Protein AF-A0A949YF47-F1 (afdb_monomer_lite)

Structure (mmCIF, N/CA/C/O backbone):
data_AF-A0A949YF47-F1
#
_entry.id   AF-A0A949YF47-F1
#
loop_
_atom_site.group_PDB
_atom_site.id
_atom_site.type_symbol
_atom_site.label_atom_id
_atom_site.label_alt_id
_atom_site.label_comp_id
_atom_site.label_asym_id
_atom_site.label_entity_id
_atom_site.label_seq_id
_atom_site.pdbx_PDB_ins_code
_atom_site.Cartn_x
_atom_site.Cartn_y
_atom_site.Cartn_z
_atom_site.occupancy
_atom_site.B_iso_or_equiv
_atom_site.auth_seq_id
_atom_site.auth_comp_id
_atom_site.auth_asym_id
_atom_site.auth_atom_id
_atom_site.pdbx_PDB_model_num
ATOM 1 N N . LYS A 1 1 ? -0.042 -9.750 43.471 1.00 70.06 1 LYS A N 1
ATOM 2 C CA . LYS A 1 1 ? 0.410 -10.181 42.120 1.00 70.06 1 LYS A CA 1
ATOM 3 C C . LYS A 1 1 ? -0.772 -10.446 41.178 1.00 70.06 1 LYS A C 1
ATOM 5 O O . LYS A 1 1 ? -0.756 -9.884 40.097 1.00 70.06 1 LYS A O 1
ATOM 10 N N . LEU A 1 2 ? -1.820 -11.158 41.619 1.00 78.69 2 LEU A N 1
ATOM 11 C CA . LEU A 1 2 ? -3.038 -11.440 40.831 1.00 78.69 2 LEU A CA 1
ATOM 12 C C . LEU A 1 2 ? -3.821 -10.203 40.356 1.00 78.69 2 LEU A C 1
ATOM 14 O O . LEU A 1 2 ? -4.204 -10.136 39.200 1.00 78.69 2 LEU A O 1
ATOM 18 N N . SER A 1 3 ? -4.004 -9.190 41.208 1.00 78.88 3 SER A N 1
ATOM 19 C CA . SER A 1 3 ? -4.683 -7.947 40.795 1.00 78.88 3 SER A CA 1
ATOM 20 C C . SER A 1 3 ? -3.925 -7.209 39.679 1.00 78.88 3 SER A C 1
ATOM 22 O O . SER A 1 3 ? -4.538 -6.712 38.744 1.00 78.88 3 SER A O 1
ATOM 24 N N . ARG A 1 4 ? -2.583 -7.225 39.697 1.00 79.69 4 ARG A N 1
ATOM 25 C CA . ARG A 1 4 ? -1.770 -6.639 38.620 1.00 79.69 4 ARG A CA 1
ATOM 26 C C . ARG A 1 4 ? -1.892 -7.434 37.319 1.00 79.69 4 ARG A C 1
ATOM 28 O O . ARG A 1 4 ? -1.971 -6.823 36.264 1.00 79.69 4 ARG A O 1
ATOM 35 N N . SER A 1 5 ? -1.902 -8.767 37.380 1.00 78.50 5 SER A N 1
ATOM 36 C CA . SER A 1 5 ? -2.106 -9.595 36.184 1.00 78.50 5 SER A CA 1
ATOM 37 C C . SER A 1 5 ? -3.533 -9.493 35.643 1.00 78.50 5 SER A C 1
ATOM 39 O O . SER A 1 5 ? -3.699 -9.510 34.433 1.00 78.50 5 SER A O 1
ATOM 41 N N . LEU A 1 6 ? -4.540 -9.324 36.506 1.00 86.75 6 LEU A N 1
ATOM 42 C CA . LEU A 1 6 ? -5.929 -9.106 36.095 1.00 86.75 6 LEU A CA 1
ATOM 43 C C . LEU A 1 6 ? -6.070 -7.810 35.290 1.00 86.75 6 LEU A C 1
ATOM 45 O O . LEU A 1 6 ? -6.573 -7.852 34.178 1.00 86.75 6 LEU A O 1
ATOM 49 N N . VAL A 1 7 ? -5.519 -6.698 35.786 1.00 87.50 7 VAL A N 1
ATOM 50 C CA . VAL A 1 7 ? -5.536 -5.409 35.068 1.00 87.50 7 VAL A CA 1
ATOM 51 C C . VAL A 1 7 ? -4.806 -5.495 33.721 1.00 87.50 7 VAL A C 1
ATOM 53 O O . VAL A 1 7 ? -5.224 -4.883 32.740 1.00 87.50 7 VAL A O 1
ATOM 56 N N . VAL A 1 8 ? -3.714 -6.264 33.644 1.00 86.69 8 VAL A N 1
ATOM 57 C CA . VAL A 1 8 ? -3.006 -6.497 32.374 1.00 86.69 8 VAL A CA 1
ATOM 58 C C . VAL A 1 8 ? -3.881 -7.282 31.395 1.00 86.69 8 VAL A C 1
ATOM 60 O O . VAL A 1 8 ? -3.961 -6.896 30.232 1.00 86.69 8 VAL A O 1
ATOM 63 N N . ILE A 1 9 ? -4.562 -8.334 31.856 1.00 88.38 9 ILE A N 1
ATOM 64 C CA . ILE A 1 9 ? -5.471 -9.135 31.025 1.00 88.38 9 ILE A CA 1
ATOM 65 C C . ILE A 1 9 ? -6.669 -8.299 30.562 1.00 88.38 9 ILE A C 1
ATOM 67 O O . ILE A 1 9 ? -7.013 -8.343 29.386 1.00 88.38 9 ILE A O 1
ATOM 71 N N . GLU A 1 10 ? -7.276 -7.501 31.441 1.00 88.00 10 GLU A N 1
ATOM 72 C CA . GLU A 1 10 ? -8.387 -6.602 31.093 1.00 88.00 10 GLU A CA 1
ATOM 73 C C . GLU A 1 10 ? -7.969 -5.597 30.018 1.00 88.00 10 GLU A C 1
ATOM 75 O O . GLU A 1 10 ? -8.668 -5.416 29.021 1.00 88.00 10 GLU A O 1
ATOM 80 N N . ARG A 1 11 ? -6.778 -5.005 30.161 1.00 86.50 11 ARG A N 1
ATOM 81 C CA . ARG A 1 11 ? -6.226 -4.103 29.149 1.00 86.50 11 ARG A CA 1
ATOM 82 C C . ARG A 1 11 ? -5.979 -4.816 27.819 1.00 86.50 11 ARG A C 1
ATOM 84 O O . ARG A 1 11 ? -6.356 -4.287 26.779 1.00 86.50 11 ARG A O 1
ATOM 91 N N . GLN A 1 12 ? -5.357 -5.994 27.839 1.00 82.94 12 GLN A N 1
ATOM 92 C CA . GLN A 1 12 ? -5.098 -6.771 26.622 1.00 82.94 12 GLN A CA 1
ATOM 93 C C . GLN A 1 12 ? -6.393 -7.217 25.938 1.00 82.94 12 GLN A C 1
ATOM 95 O O . GLN A 1 12 ? -6.467 -7.226 24.710 1.00 82.94 12 GLN A O 1
ATOM 100 N N . THR A 1 13 ? -7.424 -7.540 26.720 1.00 84.81 13 THR A N 1
ATOM 101 C CA . THR A 1 13 ? -8.759 -7.881 26.214 1.00 84.81 13 THR A CA 1
ATOM 102 C C . THR A 1 13 ? -9.360 -6.683 25.490 1.00 84.81 13 THR A C 1
ATOM 104 O O . THR A 1 13 ? -9.726 -6.798 24.324 1.00 84.81 13 THR A O 1
ATOM 107 N N . TYR A 1 14 ? -9.344 -5.507 26.121 1.00 88.44 14 TYR A N 1
ATOM 108 C CA . TYR A 1 14 ? -9.835 -4.272 25.512 1.00 88.44 14 TYR A CA 1
ATOM 109 C C . TYR A 1 14 ? -9.068 -3.890 24.232 1.00 88.44 14 TYR A C 1
ATOM 111 O O . TYR A 1 14 ? -9.668 -3.536 23.217 1.00 88.44 14 TYR A O 1
ATOM 119 N N . GLU A 1 15 ? -7.735 -3.992 24.243 1.00 78.38 15 GLU A N 1
ATOM 120 C CA . GLU A 1 15 ? -6.911 -3.738 23.054 1.00 78.38 15 GLU A CA 1
ATOM 121 C C . GLU A 1 15 ? -7.219 -4.738 21.923 1.00 78.38 15 GLU A C 1
ATOM 123 O O . GLU A 1 15 ? -7.243 -4.356 20.752 1.00 78.38 15 GLU A O 1
ATOM 128 N N . SER A 1 16 ? -7.512 -5.999 22.256 1.00 82.25 16 SER A N 1
ATOM 129 C CA . SER A 1 16 ? -7.893 -7.027 21.278 1.00 82.25 16 SER A CA 1
ATOM 130 C C . SER A 1 16 ? -9.278 -6.771 20.682 1.00 82.25 16 SER A C 1
ATOM 132 O O . SER A 1 16 ? -9.442 -6.841 19.465 1.00 82.25 16 SER A O 1
ATOM 134 N N . GLU A 1 17 ? -10.263 -6.407 21.503 1.00 86.44 17 GLU A N 1
ATOM 135 C CA . GLU A 1 17 ? -11.610 -6.047 21.041 1.00 86.44 17 GLU A CA 1
ATOM 136 C C . GLU A 1 17 ? -11.581 -4.840 20.100 1.00 86.44 17 GLU A C 1
ATOM 138 O O . GLU A 1 17 ? -12.198 -4.861 19.032 1.00 86.44 17 GLU A O 1
ATOM 143 N N . LYS A 1 18 ? -10.794 -3.814 20.441 1.00 82.44 18 LYS A N 1
ATOM 144 C CA . LYS A 1 18 ? -10.605 -2.640 19.585 1.00 82.44 18 LYS A CA 1
ATOM 145 C C . LYS A 1 18 ? -10.023 -3.016 18.217 1.00 82.44 18 LYS A C 1
ATOM 147 O O . LYS A 1 18 ? -10.506 -2.517 17.199 1.00 82.44 18 LYS A O 1
ATOM 152 N N . ARG A 1 19 ? -9.024 -3.906 18.176 1.00 73.75 19 ARG A N 1
ATOM 153 C CA . ARG A 1 19 ? -8.449 -4.407 16.914 1.00 73.75 19 ARG A CA 1
ATOM 154 C C . ARG A 1 19 ? -9.478 -5.164 16.079 1.00 73.75 19 ARG A C 1
ATOM 156 O O . ARG A 1 19 ? -9.565 -4.947 14.872 1.00 73.75 19 ARG A O 1
ATOM 163 N N . VAL A 1 20 ? -10.290 -6.015 16.708 1.00 85.69 20 VAL A N 1
ATOM 164 C CA . VAL A 1 20 ? -11.373 -6.737 16.019 1.00 85.69 20 VAL A CA 1
ATOM 165 C C . VAL A 1 20 ? -12.361 -5.760 15.383 1.00 85.69 20 VAL A C 1
ATOM 167 O O . VAL A 1 20 ? -12.769 -5.958 14.238 1.00 85.69 20 VAL A O 1
ATOM 170 N N . GLU A 1 21 ? -12.718 -4.685 16.082 1.00 86.69 21 GLU A N 1
ATOM 171 C CA . GLU A 1 21 ? -13.633 -3.674 15.548 1.00 86.69 21 GLU A CA 1
ATOM 172 C C . GLU A 1 21 ? -13.032 -2.915 14.352 1.00 86.69 21 GLU A C 1
ATOM 174 O O . GLU A 1 21 ? -13.689 -2.737 13.322 1.00 86.69 21 GLU A O 1
ATOM 179 N N . GLN A 1 22 ? -11.749 -2.544 14.426 1.00 73.00 22 GLN A N 1
ATOM 180 C CA . GLN A 1 22 ? -11.029 -1.929 13.303 1.00 73.00 22 GLN A CA 1
ATOM 181 C C . GLN A 1 22 ? -10.985 -2.850 12.071 1.00 73.00 22 GLN A C 1
ATOM 183 O O . GLN A 1 22 ? -11.195 -2.389 10.942 1.00 73.00 22 GLN A O 1
ATOM 188 N N . LEU A 1 23 ? -10.758 -4.152 12.273 1.00 77.75 23 LEU A N 1
ATOM 189 C CA . LEU A 1 23 ? -10.752 -5.144 11.196 1.00 77.75 23 LEU A CA 1
ATOM 190 C C . LEU A 1 23 ? -12.135 -5.300 10.556 1.00 77.75 23 LEU A C 1
ATOM 192 O O . LEU A 1 23 ? -12.239 -5.306 9.330 1.00 77.75 23 LEU A O 1
ATOM 196 N N . LYS A 1 24 ? -13.209 -5.358 11.354 1.00 83.12 24 LYS A N 1
ATOM 197 C CA . LYS A 1 24 ? -14.590 -5.429 10.842 1.00 83.12 24 LYS A CA 1
ATOM 198 C C . LYS A 1 24 ? -14.962 -4.214 9.995 1.00 83.12 24 LYS A C 1
ATOM 200 O O . LYS A 1 24 ? -15.554 -4.365 8.921 1.00 83.12 24 LYS A O 1
ATOM 205 N N . SER A 1 25 ? -14.595 -3.019 10.455 1.00 77.56 25 SER A N 1
ATOM 206 C CA . SER A 1 25 ? -14.805 -1.775 9.709 1.00 77.56 25 SER A CA 1
ATOM 207 C C . SER A 1 25 ? -14.072 -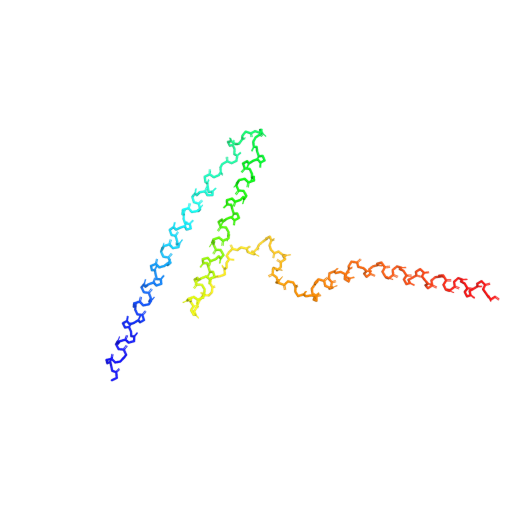1.804 8.361 1.00 77.56 25 SER A C 1
ATOM 209 O O . SER A 1 25 ? -14.675 -1.566 7.312 1.00 77.56 25 SER A O 1
ATOM 211 N N . SER A 1 26 ? -12.803 -2.225 8.368 1.00 67.81 26 SER A N 1
ATOM 212 C CA . SER A 1 26 ? -11.982 -2.343 7.155 1.00 67.81 26 SER A CA 1
ATOM 213 C C . SER A 1 26 ? -12.544 -3.381 6.173 1.00 67.81 26 SER A C 1
ATOM 215 O O . SER A 1 26 ? -12.677 -3.103 4.982 1.00 67.81 26 SER A O 1
ATOM 217 N N . ALA A 1 27 ? -12.970 -4.549 6.666 1.00 76.81 27 ALA A N 1
ATOM 218 C CA . ALA A 1 27 ? -13.592 -5.591 5.847 1.00 76.81 27 ALA A CA 1
ATOM 219 C C . ALA A 1 27 ? -14.888 -5.107 5.173 1.00 76.81 27 ALA A C 1
ATOM 221 O O . ALA A 1 27 ? -15.137 -5.405 4.003 1.00 76.81 27 ALA A O 1
ATOM 222 N N . THR A 1 28 ? -15.694 -4.312 5.883 1.00 83.81 28 THR A N 1
ATOM 223 C CA . THR A 1 28 ? -16.926 -3.722 5.337 1.00 83.81 28 THR A CA 1
ATOM 224 C C . THR A 1 28 ? -16.620 -2.741 4.204 1.00 83.81 28 THR A C 1
ATOM 226 O O . THR A 1 28 ? -17.266 -2.799 3.151 1.00 83.81 28 THR A O 1
ATOM 229 N N . ALA A 1 29 ? -15.608 -1.885 4.384 1.00 73.25 29 ALA A N 1
ATOM 230 C CA . ALA A 1 29 ? -15.154 -0.950 3.357 1.00 73.25 29 ALA A CA 1
ATOM 231 C C . ALA A 1 29 ? -14.635 -1.688 2.112 1.00 73.25 29 ALA A C 1
ATOM 233 O O . ALA A 1 29 ? -15.074 -1.407 0.995 1.00 73.25 29 ALA A O 1
ATOM 234 N N . PHE A 1 30 ? -13.785 -2.704 2.284 1.00 74.00 30 PHE A N 1
ATOM 235 C CA . PHE A 1 30 ? -13.287 -3.510 1.164 1.00 74.00 30 PHE A CA 1
ATOM 236 C C . PHE A 1 30 ? -14.406 -4.226 0.409 1.00 74.00 30 PHE A C 1
ATOM 238 O O . PHE A 1 30 ? -14.429 -4.191 -0.820 1.00 74.00 30 PHE A O 1
ATOM 245 N N . ALA A 1 31 ? -15.384 -4.799 1.113 1.00 77.44 31 ALA A N 1
ATOM 246 C CA . ALA A 1 31 ? -16.536 -5.426 0.471 1.00 77.44 31 ALA A CA 1
ATOM 247 C C . ALA A 1 31 ? -17.356 -4.421 -0.362 1.00 77.44 31 ALA A C 1
ATOM 249 O O . ALA A 1 31 ? -17.893 -4.769 -1.414 1.00 77.44 31 ALA A O 1
ATOM 250 N N . GLN A 1 32 ? -17.457 -3.162 0.077 1.00 77.06 32 GLN A N 1
ATOM 251 C CA . GLN A 1 32 ? -18.108 -2.098 -0.691 1.00 77.06 32 GLN A CA 1
ATOM 252 C C . GLN A 1 32 ? -17.313 -1.701 -1.943 1.00 77.06 32 GLN A C 1
ATOM 254 O O . GLN A 1 32 ? -17.914 -1.493 -3.005 1.00 77.06 32 GLN A O 1
ATOM 259 N N . HIS A 1 33 ? -15.986 -1.620 -1.845 1.00 69.12 33 HIS A N 1
ATOM 260 C CA . HIS A 1 33 ? -15.124 -1.361 -2.998 1.00 69.12 33 HIS A CA 1
ATOM 261 C C . HIS A 1 33 ? -15.186 -2.505 -4.016 1.00 69.12 33 HIS A C 1
ATOM 263 O O . HIS A 1 33 ? -15.373 -2.239 -5.202 1.00 69.12 33 HIS A O 1
ATOM 269 N N . LEU A 1 34 ? -15.163 -3.762 -3.561 1.00 74.62 34 LEU A N 1
ATOM 270 C CA . LEU A 1 34 ? -15.293 -4.937 -4.425 1.00 74.62 34 LEU A CA 1
ATOM 271 C C . LEU A 1 34 ? -16.604 -4.913 -5.221 1.00 74.62 34 LEU A C 1
ATOM 273 O O . LEU A 1 34 ? -16.575 -4.992 -6.444 1.00 74.62 34 LEU A O 1
ATOM 277 N N . ARG A 1 35 ? -17.742 -4.668 -4.557 1.00 76.44 35 ARG A N 1
ATOM 278 C CA . ARG A 1 35 ? -19.043 -4.522 -5.241 1.00 76.44 35 ARG A CA 1
ATOM 279 C C . ARG A 1 35 ? -19.054 -3.393 -6.274 1.00 76.44 35 ARG A C 1
ATOM 281 O O . ARG A 1 35 ? -19.768 -3.460 -7.272 1.00 76.44 35 ARG A O 1
ATOM 288 N N . THR A 1 36 ? -18.305 -2.321 -6.024 1.00 71.19 36 THR A N 1
ATOM 289 C CA . THR A 1 36 ? -18.197 -1.197 -6.965 1.00 71.19 36 THR A CA 1
ATOM 290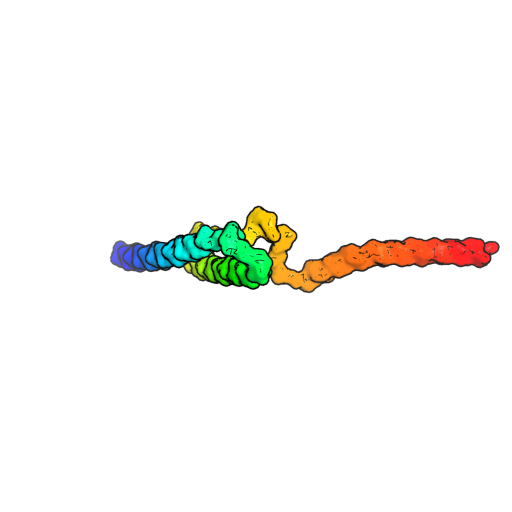 C C . THR A 1 36 ? -17.403 -1.593 -8.205 1.00 71.19 36 THR A C 1
ATOM 292 O O . THR A 1 36 ? -17.822 -1.250 -9.309 1.00 71.19 36 THR A O 1
ATOM 295 N N . LEU A 1 37 ? -16.313 -2.343 -8.027 1.00 67.50 37 LEU A N 1
ATOM 296 C CA . LEU A 1 37 ? -15.488 -2.875 -9.112 1.00 67.50 37 LEU A CA 1
ATOM 297 C C . LEU A 1 37 ? -16.242 -3.928 -9.936 1.00 67.50 37 LEU A C 1
ATOM 299 O O . LEU A 1 37 ? -16.248 -3.846 -11.159 1.00 67.50 37 LEU A O 1
ATOM 303 N N . GLU A 1 38 ? -16.957 -4.853 -9.291 1.00 72.94 38 GLU A N 1
ATOM 304 C CA . GLU A 1 38 ? -17.779 -5.877 -9.962 1.00 72.94 38 GLU A CA 1
ATOM 305 C C . GLU A 1 38 ? -18.907 -5.280 -10.817 1.00 72.94 38 GLU A C 1
ATOM 307 O O . GLU A 1 38 ? -19.334 -5.870 -11.808 1.00 72.94 38 GLU A O 1
ATOM 312 N N . ARG A 1 39 ? -19.390 -4.085 -10.460 1.00 72.69 39 ARG A N 1
ATOM 313 C CA . ARG A 1 39 ? -20.420 -3.366 -11.220 1.00 72.69 39 ARG A CA 1
ATOM 314 C C . ARG A 1 39 ? -19.884 -2.736 -12.511 1.00 72.69 39 ARG A C 1
ATOM 316 O O . ARG A 1 39 ? -20.683 -2.309 -13.347 1.00 72.69 39 ARG A O 1
ATOM 323 N N . ILE A 1 40 ? -18.567 -2.658 -12.700 1.00 67.12 40 ILE A N 1
ATOM 324 C CA . ILE A 1 40 ? -17.973 -2.161 -13.943 1.00 67.12 40 ILE A CA 1
ATOM 325 C C . ILE A 1 40 ? -18.250 -3.190 -15.047 1.00 67.12 40 ILE A C 1
ATOM 327 O O . ILE A 1 40 ? -17.603 -4.229 -15.128 1.00 67.12 40 ILE A O 1
ATOM 331 N N . ASN A 1 41 ? -19.230 -2.899 -15.906 1.00 63.78 41 ASN A N 1
ATOM 332 C CA . ASN A 1 41 ? -19.598 -3.759 -17.027 1.00 63.78 41 ASN A CA 1
ATOM 333 C C . ASN A 1 41 ? -19.153 -3.139 -18.364 1.00 63.78 41 ASN A C 1
ATOM 335 O O . ASN A 1 41 ? -19.873 -2.315 -18.929 1.00 63.78 41 ASN A O 1
ATOM 339 N N . PRO A 1 42 ? -18.004 -3.550 -18.921 1.00 58.28 42 PRO A N 1
ATOM 340 C CA . PRO A 1 42 ? -17.497 -2.997 -20.174 1.00 58.28 42 PRO A CA 1
ATOM 341 C C . PRO A 1 42 ? -18.365 -3.340 -21.396 1.00 58.28 42 PRO A C 1
ATOM 343 O O . PRO A 1 42 ? -18.226 -2.708 -22.438 1.00 58.28 42 PRO A O 1
ATOM 346 N N . LYS A 1 43 ? -19.303 -4.298 -21.291 1.00 57.91 43 LYS A N 1
ATOM 347 C CA . LYS A 1 43 ? -20.210 -4.667 -22.394 1.00 57.91 43 LYS A CA 1
ATOM 348 C C . LYS A 1 43 ? -21.280 -3.612 -22.683 1.00 57.91 43 LYS A C 1
ATOM 350 O O . LYS A 1 43 ? -21.888 -3.653 -23.746 1.00 57.91 43 LYS A O 1
ATOM 355 N N . THR A 1 44 ? -21.533 -2.691 -21.750 1.00 59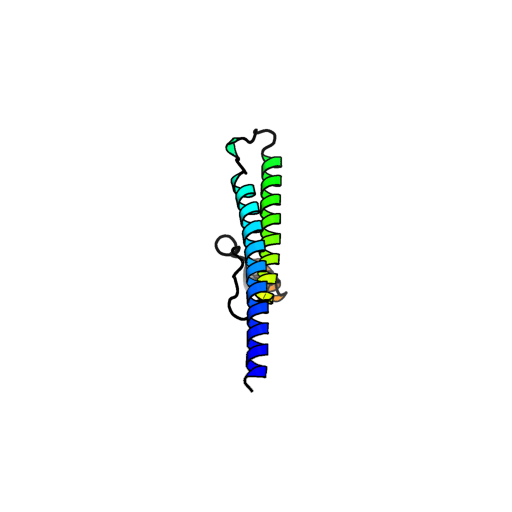.22 44 THR A N 1
ATOM 356 C CA . THR A 1 44 ? -22.507 -1.600 -21.929 1.00 59.22 44 THR A CA 1
ATOM 357 C C . THR A 1 44 ? -21.866 -0.307 -22.426 1.00 59.22 44 THR A C 1
ATOM 359 O O . THR A 1 44 ? -22.553 0.702 -22.564 1.00 59.22 44 THR A O 1
ATOM 362 N N . TRP A 1 45 ? -20.551 -0.296 -22.651 1.00 65.81 45 TRP A N 1
ATOM 363 C CA . TRP A 1 45 ? -19.834 0.904 -23.064 1.00 65.81 45 TRP A CA 1
ATOM 364 C C . TRP A 1 45 ? -20.040 1.166 -24.557 1.00 65.81 45 TRP A C 1
ATOM 366 O O . TRP A 1 45 ? -19.786 0.309 -25.400 1.00 65.81 45 TRP A O 1
ATOM 376 N N . ASN A 1 46 ? -20.520 2.365 -24.885 1.00 55.22 46 ASN A N 1
ATOM 377 C CA . ASN A 1 46 ? -20.680 2.803 -26.266 1.00 55.22 46 ASN A CA 1
ATOM 378 C C . ASN A 1 46 ? -19.310 3.198 -26.850 1.00 55.22 46 ASN A C 1
ATOM 380 O O . ASN A 1 46 ? -18.518 3.857 -26.174 1.00 55.22 46 ASN A O 1
ATOM 384 N N . ASN A 1 47 ? -19.034 2.846 -28.111 1.00 57.69 47 ASN A N 1
ATOM 385 C CA . ASN A 1 47 ? -17.703 2.997 -28.728 1.00 57.69 47 ASN A CA 1
ATOM 386 C C . ASN A 1 47 ? -17.163 4.444 -28.731 1.00 57.69 47 ASN A C 1
ATOM 388 O O . ASN A 1 47 ? -15.952 4.638 -28.740 1.00 57.69 47 ASN A O 1
ATOM 392 N N . GLY A 1 48 ? -18.041 5.454 -28.689 1.00 65.31 48 GLY A N 1
ATOM 393 C CA . GLY A 1 48 ? -17.648 6.869 -28.654 1.00 65.3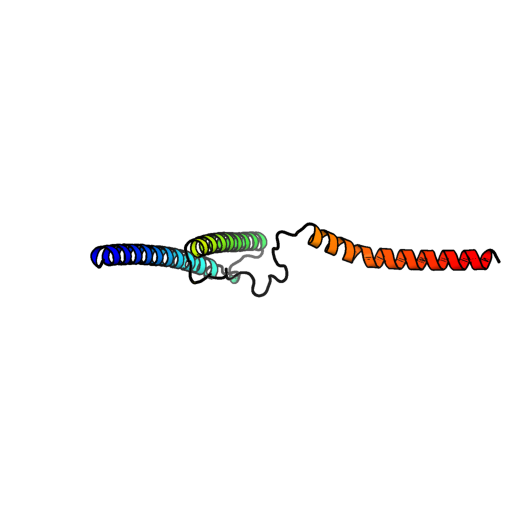1 48 GLY A CA 1
ATOM 394 C C . GLY A 1 48 ? -17.050 7.346 -27.323 1.00 65.31 48 GLY A C 1
ATOM 395 O O . GLY A 1 48 ? -16.276 8.295 -27.322 1.00 65.31 48 GLY A O 1
ATOM 396 N N . ASP A 1 49 ? -17.358 6.674 -26.208 1.00 59.78 49 ASP A N 1
ATOM 397 C CA . ASP A 1 49 ? -16.953 7.083 -24.850 1.00 59.78 49 ASP A CA 1
ATOM 398 C C . ASP A 1 49 ? -15.991 6.081 -24.184 1.00 59.78 49 ASP A C 1
ATOM 400 O O . ASP A 1 49 ? -15.603 6.249 -23.026 1.00 59.78 49 ASP A O 1
ATOM 404 N N . LEU A 1 50 ? -15.566 5.046 -24.918 1.00 65.69 50 LEU A N 1
ATOM 405 C CA . LEU A 1 50 ? -14.768 3.929 -24.408 1.00 65.69 50 LEU A CA 1
ATOM 406 C C . LEU A 1 50 ? -13.489 4.386 -23.694 1.00 65.69 50 LEU A C 1
ATOM 408 O O . LEU A 1 50 ? -13.169 3.898 -22.615 1.00 65.69 50 LEU A O 1
ATOM 412 N N . HIS A 1 51 ? -12.776 5.357 -24.265 1.00 66.88 51 HIS A N 1
ATOM 413 C CA . HIS A 1 51 ? -11.548 5.887 -23.674 1.00 66.88 51 HIS A CA 1
ATOM 414 C C . HIS A 1 51 ? -11.811 6.638 -22.356 1.00 66.88 51 HIS A C 1
ATOM 416 O O . HIS A 1 51 ? -11.026 6.530 -21.412 1.00 66.88 51 HIS A O 1
ATOM 422 N N . ARG A 1 52 ? -12.943 7.351 -22.258 1.00 71.38 52 ARG A N 1
ATOM 423 C CA . ARG A 1 52 ? -13.351 8.074 -21.044 1.00 71.38 52 ARG A CA 1
ATOM 424 C C . ARG A 1 52 ? -13.734 7.102 -19.933 1.00 71.38 52 ARG A C 1
ATOM 426 O O . ARG A 1 52 ? -13.269 7.255 -18.806 1.00 71.38 52 ARG A O 1
ATOM 433 N N . GLU A 1 53 ? -14.549 6.100 -20.249 1.00 68.31 53 GLU A N 1
ATOM 434 C CA . GLU A 1 53 ? -14.982 5.096 -19.273 1.00 68.31 53 GLU A CA 1
ATOM 435 C C . GLU A 1 53 ? -13.819 4.195 -18.827 1.00 68.31 53 GLU A C 1
ATOM 437 O O . GLU A 1 53 ? -13.715 3.889 -17.641 1.00 68.31 53 GLU A O 1
ATOM 442 N N . LEU A 1 54 ? -12.878 3.868 -19.724 1.00 71.44 54 LEU A N 1
ATOM 443 C CA . LEU A 1 54 ? -11.651 3.142 -19.378 1.00 71.44 54 LEU A CA 1
ATOM 444 C C . LEU A 1 54 ? -10.761 3.955 -18.432 1.00 71.44 54 LEU A C 1
ATOM 446 O O . LEU A 1 54 ? -10.307 3.431 -17.420 1.00 71.44 54 LEU A O 1
ATOM 450 N N . SER A 1 55 ? -10.556 5.242 -18.723 1.00 69.12 55 SER A N 1
ATOM 451 C CA . SER A 1 55 ? -9.763 6.136 -17.868 1.00 69.12 55 SER A CA 1
ATOM 452 C C . SER A 1 55 ? -10.395 6.292 -16.484 1.00 69.12 55 SER A C 1
ATOM 454 O O . SER A 1 55 ? -9.706 6.269 -15.467 1.00 69.12 55 SER A O 1
ATOM 456 N N . LYS A 1 56 ? -11.727 6.388 -16.428 1.00 71.69 56 LYS A N 1
ATOM 457 C CA . LYS A 1 56 ? -12.486 6.471 -15.178 1.00 71.69 56 LYS A CA 1
ATOM 458 C C . LYS A 1 56 ? -12.423 5.173 -14.370 1.00 71.69 56 LYS A C 1
ATOM 460 O O . LYS A 1 56 ? -12.249 5.224 -13.156 1.00 71.69 56 LYS A O 1
ATOM 465 N N . ALA A 1 57 ? -12.557 4.022 -15.027 1.00 68.81 57 ALA A N 1
ATOM 466 C CA . ALA A 1 57 ? -12.432 2.718 -14.385 1.00 68.81 57 ALA A CA 1
ATOM 467 C C . ALA A 1 57 ? -11.008 2.487 -13.860 1.00 68.81 57 ALA A C 1
ATOM 469 O O . ALA A 1 57 ? -10.848 2.014 -12.739 1.00 68.81 57 ALA A O 1
ATOM 470 N N . LEU A 1 58 ? -9.991 2.881 -14.632 1.00 72.69 58 LEU A N 1
ATOM 471 C CA . LEU A 1 58 ? -8.590 2.802 -14.227 1.00 72.69 58 LEU A CA 1
ATOM 472 C C . LEU A 1 58 ? -8.312 3.685 -13.004 1.00 72.69 58 LEU A C 1
ATOM 474 O O . LEU A 1 58 ? -7.774 3.194 -12.019 1.00 72.69 58 LEU A O 1
ATOM 478 N N . SER A 1 59 ? -8.786 4.936 -13.009 1.00 69.88 59 SER A N 1
ATOM 479 C CA . SER A 1 59 ? -8.673 5.830 -11.849 1.00 69.88 59 SER A CA 1
ATOM 480 C C . SER A 1 59 ? -9.349 5.247 -10.604 1.00 69.88 59 SER A C 1
ATOM 482 O O . SER A 1 59 ? -8.776 5.287 -9.524 1.00 69.88 59 SER A O 1
ATOM 484 N N . ALA A 1 60 ? -10.539 4.651 -10.743 1.00 69.25 60 ALA A N 1
ATOM 485 C CA . ALA A 1 60 ? -11.238 4.027 -9.618 1.00 69.25 60 ALA A CA 1
ATOM 486 C C . ALA A 1 60 ? -10.489 2.804 -9.051 1.00 69.25 60 ALA A C 1
ATOM 488 O O . ALA A 1 60 ? -10.547 2.544 -7.848 1.00 69.25 60 ALA A O 1
ATOM 489 N N . VAL A 1 61 ? -9.791 2.051 -9.908 1.00 72.12 61 VAL A N 1
ATOM 490 C CA . VAL A 1 61 ? -8.929 0.930 -9.502 1.00 72.12 61 VAL A CA 1
ATOM 491 C C . VAL A 1 61 ? -7.684 1.438 -8.777 1.00 72.12 61 VAL A C 1
ATOM 493 O O . VAL A 1 61 ? -7.331 0.891 -7.731 1.00 72.12 61 VAL A O 1
ATOM 496 N N . ASP A 1 62 ? -7.046 2.488 -9.289 1.00 71.44 62 ASP A N 1
ATOM 497 C CA . ASP A 1 62 ? -5.855 3.079 -8.677 1.00 71.44 62 ASP A CA 1
ATOM 498 C C . ASP A 1 62 ? -6.168 3.713 -7.314 1.00 71.44 62 ASP A C 1
ATOM 500 O O . ASP A 1 62 ? -5.436 3.487 -6.348 1.00 71.44 62 ASP A O 1
ATOM 504 N N . ASP A 1 63 ? -7.305 4.402 -7.187 1.00 70.50 63 ASP A N 1
ATOM 505 C CA . ASP A 1 63 ? -7.780 4.954 -5.914 1.00 70.50 63 ASP A CA 1
ATOM 506 C C . ASP A 1 63 ? -8.032 3.844 -4.879 1.00 70.50 63 ASP A C 1
ATOM 508 O O . ASP A 1 63 ? -7.588 3.935 -3.730 1.00 70.50 63 ASP A O 1
ATOM 512 N N . ALA A 1 64 ? -8.687 2.751 -5.290 1.00 69.38 64 ALA A N 1
ATOM 513 C CA . ALA A 1 64 ? -8.939 1.604 -4.420 1.00 69.38 64 ALA A CA 1
ATOM 514 C C . ALA A 1 64 ? -7.636 0.914 -3.977 1.00 69.38 64 ALA A C 1
ATOM 516 O O . ALA A 1 64 ? -7.506 0.521 -2.815 1.00 69.38 64 ALA A O 1
ATOM 517 N N . ARG A 1 65 ? -6.646 0.803 -4.874 1.00 69.19 65 ARG A N 1
ATOM 518 C CA . ARG A 1 65 ? -5.312 0.266 -4.556 1.00 69.19 65 ARG A CA 1
ATOM 519 C C . ARG A 1 65 ? -4.552 1.154 -3.578 1.00 69.19 65 ARG A C 1
ATOM 521 O O . ARG A 1 65 ? -3.937 0.637 -2.643 1.00 69.19 65 ARG A O 1
ATOM 528 N N . GLY A 1 66 ? -4.610 2.470 -3.767 1.00 71.69 66 GLY A N 1
ATOM 529 C CA . GLY A 1 66 ? -3.983 3.435 -2.869 1.00 71.69 66 GLY A CA 1
ATOM 530 C C . GLY A 1 66 ? -4.545 3.348 -1.450 1.00 71.69 66 GLY A C 1
ATOM 531 O O . GLY A 1 66 ? -3.782 3.313 -0.483 1.00 71.69 66 GLY A O 1
ATOM 532 N N . GLU A 1 67 ? -5.866 3.251 -1.316 1.00 71.81 67 GLU A N 1
ATOM 533 C CA . GLU A 1 67 ? -6.525 3.150 -0.011 1.00 71.81 67 GLU A CA 1
ATOM 534 C C . GLU A 1 67 ? -6.280 1.790 0.665 1.00 71.81 67 GLU A C 1
ATOM 536 O O . GLU A 1 67 ? -6.016 1.718 1.870 1.00 71.81 67 GLU A O 1
ATOM 541 N N . TYR A 1 68 ? -6.262 0.702 -0.111 1.00 70.50 68 TYR A N 1
ATOM 542 C CA . TYR A 1 68 ? -5.892 -0.625 0.382 1.00 70.50 68 TYR A CA 1
ATOM 543 C C . TYR A 1 68 ? -4.452 -0.657 0.920 1.00 70.50 68 TYR A C 1
ATOM 545 O O . TYR A 1 68 ? -4.224 -1.080 2.049 1.00 70.50 68 TYR A O 1
ATOM 553 N N . SER A 1 69 ? -3.481 -0.125 0.172 1.00 69.81 69 SER A N 1
ATOM 554 C CA . SER A 1 69 ? -2.080 -0.075 0.615 1.00 69.81 69 SER A CA 1
ATOM 555 C C . SER A 1 69 ? -1.903 0.745 1.904 1.00 69.81 69 SER A C 1
ATOM 557 O O . SER A 1 69 ? -1.239 0.308 2.850 1.00 69.81 69 SER A O 1
ATOM 559 N N . LYS A 1 70 ? -2.565 1.908 2.000 1.00 73.81 70 LYS A N 1
ATOM 560 C CA . LYS A 1 70 ? -2.550 2.750 3.210 1.00 73.81 70 LYS A CA 1
ATOM 561 C C . LYS A 1 70 ? -3.170 2.051 4.419 1.00 73.81 70 LYS A C 1
ATOM 563 O O . LYS A 1 70 ? -2.606 2.098 5.513 1.00 73.81 70 LYS A O 1
ATOM 568 N N . SER A 1 71 ? -4.324 1.414 4.237 1.00 69.19 71 SER A N 1
ATOM 569 C CA . SER A 1 71 ? -5.032 0.720 5.317 1.00 69.19 71 SER A CA 1
ATOM 570 C C . SER A 1 71 ? -4.263 -0.508 5.811 1.00 69.19 71 SER A C 1
ATOM 572 O O . SER A 1 71 ? -4.115 -0.662 7.019 1.00 69.19 71 SER A O 1
ATOM 574 N N . ILE A 1 72 ? -3.670 -1.303 4.914 1.00 68.62 72 ILE A N 1
ATOM 575 C CA . ILE A 1 72 ? -2.807 -2.436 5.277 1.00 68.62 72 ILE A CA 1
ATOM 576 C C . ILE A 1 72 ? -1.543 -1.971 6.001 1.00 68.62 72 ILE A C 1
ATOM 578 O O . ILE A 1 72 ? -1.184 -2.548 7.021 1.00 68.62 72 ILE A O 1
ATOM 582 N N . THR A 1 73 ? -0.912 -0.881 5.558 1.00 66.75 73 THR A N 1
ATOM 583 C CA . THR A 1 73 ? 0.258 -0.309 6.249 1.00 66.75 73 THR A CA 1
ATOM 584 C C . THR A 1 73 ? -0.093 0.123 7.674 1.00 66.75 73 THR A C 1
ATOM 586 O O . THR A 1 73 ? 0.660 -0.134 8.611 1.00 66.75 73 THR A O 1
ATOM 589 N N . LYS A 1 74 ? -1.267 0.735 7.862 1.00 68.88 74 LYS A N 1
ATOM 590 C CA . LYS A 1 74 ? -1.768 1.130 9.182 1.00 68.88 74 LYS A CA 1
ATOM 591 C C . LYS A 1 74 ? -2.093 -0.078 10.069 1.00 68.88 74 LYS A C 1
ATOM 593 O O . LYS A 1 74 ? -1.783 -0.041 11.254 1.00 68.88 74 LYS A O 1
ATOM 598 N N . ILE A 1 75 ? -2.688 -1.129 9.501 1.00 66.44 75 ILE A N 1
ATOM 599 C CA . ILE A 1 75 ? -2.990 -2.381 10.211 1.00 66.44 75 ILE A CA 1
ATOM 600 C C . ILE A 1 75 ? -1.688 -3.074 10.638 1.00 66.44 75 ILE A C 1
ATOM 602 O O . ILE A 1 75 ? -1.552 -3.432 11.805 1.00 66.44 75 ILE A O 1
ATOM 606 N N . ASN A 1 76 ? -0.706 -3.158 9.736 1.00 68.44 76 ASN A N 1
ATOM 607 C CA . ASN A 1 76 ? 0.602 -3.760 10.001 1.00 68.44 76 ASN A CA 1
ATOM 608 C C . ASN A 1 76 ? 1.407 -2.993 11.058 1.00 68.44 76 ASN A C 1
ATOM 610 O O . ASN A 1 76 ? 2.092 -3.604 11.872 1.00 68.44 76 ASN A O 1
ATOM 614 N N . ALA A 1 77 ? 1.311 -1.659 11.085 1.00 66.00 77 ALA A N 1
ATOM 615 C CA . ALA A 1 77 ? 1.970 -0.838 12.101 1.00 66.00 77 ALA A CA 1
ATOM 616 C C . ALA A 1 77 ? 1.397 -1.044 13.522 1.00 66.00 77 ALA A C 1
ATOM 618 O O . ALA A 1 77 ? 2.079 -0.749 14.500 1.00 66.00 77 ALA A O 1
ATOM 619 N N . GLU A 1 78 ? 0.158 -1.536 13.650 1.00 63.25 78 GLU A N 1
ATOM 620 C CA . GLU A 1 78 ? -0.530 -1.776 14.933 1.00 63.25 78 GLU A CA 1
ATOM 621 C C . GLU A 1 78 ? -0.517 -3.273 15.347 1.00 63.25 78 GLU A C 1
ATOM 623 O O . GLU A 1 78 ? -0.945 -3.626 16.459 1.00 63.25 78 GLU A O 1
ATOM 628 N N . SER A 1 79 ? 0.001 -4.158 14.480 1.00 59.97 79 SER A N 1
ATOM 629 C CA . SER A 1 79 ? 0.108 -5.610 14.681 1.00 59.97 79 SER A CA 1
ATOM 630 C C . SER A 1 79 ? 1.551 -6.059 14.960 1.00 59.97 79 SER A C 1
ATOM 632 O O . SER A 1 79 ? 2.433 -5.871 14.131 1.00 59.97 79 SER A O 1
ATOM 634 N N . GLU A 1 80 ? 1.794 -6.726 16.093 1.00 57.06 80 GLU A N 1
ATOM 635 C CA . GLU A 1 80 ? 3.118 -7.292 16.432 1.00 57.06 80 GLU A CA 1
ATOM 636 C C . GLU A 1 80 ? 3.348 -8.708 15.875 1.00 57.06 80 GLU A C 1
ATOM 638 O O . GLU A 1 80 ? 4.475 -9.194 15.915 1.00 57.06 80 GLU A O 1
ATOM 643 N N . SER A 1 81 ? 2.304 -9.393 15.387 1.00 53.44 81 SER A N 1
ATOM 644 C CA . SER A 1 81 ? 2.360 -10.853 15.205 1.00 53.44 81 SER A CA 1
ATOM 645 C C . SER A 1 81 ? 2.029 -11.377 13.806 1.00 53.44 81 SER A C 1
ATOM 647 O O . SER A 1 81 ? 2.273 -12.556 13.565 1.00 53.44 81 SER A O 1
ATOM 649 N N . GLU A 1 82 ? 1.503 -10.563 12.886 1.00 53.09 82 GLU A N 1
ATOM 650 C CA . GLU A 1 82 ? 1.188 -11.028 11.530 1.00 53.09 82 GLU A CA 1
ATOM 651 C C . GLU A 1 82 ? 1.158 -9.844 10.557 1.00 53.09 82 GLU A C 1
ATOM 653 O O . GLU A 1 82 ? 0.278 -8.988 10.630 1.00 53.09 82 GLU A O 1
ATOM 658 N N . VAL A 1 83 ? 2.164 -9.764 9.681 1.00 56.47 83 VAL A N 1
ATOM 659 C CA . VAL A 1 83 ? 2.240 -8.745 8.628 1.00 56.47 83 VAL A CA 1
ATOM 660 C C . VAL A 1 83 ? 1.347 -9.209 7.485 1.00 56.47 83 VAL A C 1
ATOM 662 O O . VAL A 1 83 ? 1.662 -10.180 6.801 1.00 56.47 83 VAL A O 1
ATOM 665 N N . LEU A 1 84 ? 0.227 -8.523 7.274 1.00 58.47 84 LEU A N 1
ATOM 666 C CA . LEU A 1 84 ? -0.586 -8.716 6.082 1.00 58.47 84 LEU A CA 1
ATOM 667 C C . LEU A 1 84 ? 0.193 -8.145 4.900 1.00 58.47 84 LEU A C 1
ATOM 669 O O . LEU A 1 84 ? 0.359 -6.928 4.788 1.00 58.47 84 LEU A O 1
ATOM 673 N N . GLU A 1 85 ? 0.707 -9.006 4.028 1.00 57.38 85 GLU A N 1
ATOM 674 C CA . GLU A 1 85 ? 1.334 -8.528 2.803 1.00 57.38 85 GLU A CA 1
ATOM 675 C C . GLU A 1 85 ? 0.269 -7.834 1.944 1.00 57.38 85 GLU A C 1
ATOM 677 O O . GLU A 1 85 ? -0.803 -8.406 1.712 1.00 57.38 85 GLU A O 1
ATOM 682 N N . PRO A 1 86 ? 0.504 -6.590 1.494 1.00 56.59 86 PRO A N 1
ATOM 683 C CA . PRO A 1 86 ? -0.432 -5.929 0.604 1.00 56.59 86 PRO A CA 1
ATOM 684 C C . PRO A 1 86 ? -0.572 -6.785 -0.658 1.00 56.59 86 PRO A C 1
ATOM 686 O O . PRO A 1 86 ? 0.375 -6.901 -1.431 1.00 56.59 86 PRO A O 1
ATOM 689 N N . MET A 1 87 ? -1.750 -7.381 -0.885 1.00 55.75 87 MET A N 1
ATOM 690 C CA . MET A 1 87 ? -2.046 -8.080 -2.136 1.00 55.75 87 MET A CA 1
ATOM 691 C C . MET A 1 87 ? -1.971 -7.081 -3.295 1.00 55.75 87 MET A C 1
ATOM 693 O O . MET A 1 87 ? -2.915 -6.338 -3.568 1.00 55.75 87 MET A O 1
ATOM 697 N N . GLY A 1 88 ? -0.816 -7.022 -3.955 1.00 48.16 88 GLY A N 1
ATOM 698 C CA . GLY A 1 88 ? -0.578 -6.038 -5.008 1.00 48.16 88 GLY A CA 1
ATOM 699 C C . GLY A 1 88 ? 0.684 -6.230 -5.840 1.00 48.16 88 GLY A C 1
ATOM 700 O O . GLY A 1 88 ? 0.913 -5.435 -6.746 1.00 48.16 88 GLY A O 1
ATOM 701 N N . ASN A 1 89 ? 1.480 -7.265 -5.586 1.00 45.16 89 ASN A N 1
ATOM 702 C CA . ASN A 1 89 ? 2.804 -7.426 -6.185 1.00 45.16 89 ASN A CA 1
ATOM 703 C C . ASN A 1 89 ? 3.084 -8.822 -6.770 1.00 45.16 89 ASN A C 1
ATOM 705 O O . ASN A 1 89 ? 4.214 -9.079 -7.165 1.00 45.16 89 ASN A O 1
ATOM 709 N N . SER A 1 90 ? 2.094 -9.712 -6.901 1.00 45.94 90 SER A N 1
ATOM 710 C CA . SER A 1 90 ? 2.390 -11.110 -7.246 1.00 45.94 90 SER A CA 1
ATOM 711 C C . SER A 1 90 ? 2.388 -11.501 -8.728 1.00 45.94 90 SER A C 1
ATOM 713 O O . SER A 1 90 ? 2.764 -12.630 -8.987 1.00 45.94 90 SER A O 1
ATOM 715 N N . GLU A 1 91 ? 2.059 -10.649 -9.713 1.00 44.88 91 GLU A N 1
ATOM 716 C CA . GLU A 1 91 ? 2.180 -11.095 -11.132 1.00 44.88 91 GLU A CA 1
ATOM 717 C C . GLU A 1 91 ? 2.445 -10.011 -12.193 1.00 44.88 91 GLU A C 1
ATOM 719 O O . GLU A 1 91 ? 2.841 -10.333 -13.307 1.00 44.88 91 GLU A O 1
ATOM 724 N N . PHE A 1 92 ? 2.310 -8.722 -11.862 1.00 41.97 92 PHE A N 1
ATOM 725 C CA . PHE A 1 92 ? 2.716 -7.613 -12.751 1.00 41.97 92 PHE A CA 1
ATOM 726 C C . PHE A 1 92 ? 3.778 -6.691 -12.135 1.00 41.97 92 PHE A C 1
ATOM 728 O O . PHE A 1 92 ? 4.130 -5.670 -12.722 1.00 41.97 92 PHE A O 1
ATOM 735 N N . ALA A 1 93 ? 4.312 -7.053 -10.966 1.00 43.12 93 ALA A N 1
ATOM 736 C CA . ALA A 1 93 ? 5.325 -6.284 -10.254 1.00 43.12 93 ALA A CA 1
ATOM 737 C C . ALA A 1 93 ? 6.695 -6.976 -10.296 1.00 43.12 93 ALA A C 1
ATOM 739 O O . ALA A 1 93 ? 7.364 -7.096 -9.278 1.00 43.12 93 ALA A O 1
ATOM 740 N N . GLU A 1 94 ? 7.170 -7.367 -11.482 1.00 42.56 94 GLU A N 1
ATOM 741 C CA . GLU A 1 94 ? 8.614 -7.573 -11.689 1.00 42.56 94 GLU A CA 1
ATOM 742 C C . GLU A 1 94 ? 9.319 -6.236 -11.951 1.00 42.56 94 GLU A C 1
ATOM 744 O O . GLU A 1 94 ? 10.080 -6.056 -12.895 1.00 42.56 94 GLU A O 1
ATOM 749 N N . TYR A 1 95 ? 9.028 -5.266 -11.095 1.00 40.34 95 TYR A N 1
ATOM 750 C CA . TYR A 1 95 ? 9.940 -4.194 -10.755 1.00 40.34 95 TYR A CA 1
ATOM 751 C C . TYR A 1 95 ? 9.689 -3.928 -9.280 1.00 40.34 95 TYR A C 1
ATOM 753 O O . TYR A 1 95 ? 8.623 -3.404 -8.943 1.00 40.34 95 TYR A O 1
ATOM 761 N N . PRO A 1 96 ? 10.615 -4.310 -8.383 1.00 40.47 96 PRO A N 1
ATOM 762 C CA . PRO A 1 96 ? 10.494 -3.868 -7.015 1.00 40.47 96 PRO A CA 1
ATOM 763 C C . PRO A 1 96 ? 10.505 -2.343 -7.067 1.00 40.47 96 PRO A C 1
ATOM 765 O O . PRO A 1 96 ? 11.418 -1.733 -7.631 1.00 40.47 96 PRO A O 1
ATOM 768 N N . ALA A 1 97 ? 9.477 -1.729 -6.489 1.00 43.59 97 ALA A N 1
ATOM 769 C CA . ALA A 1 97 ? 9.547 -0.350 -6.044 1.00 43.59 97 ALA A CA 1
ATOM 770 C C . ALA A 1 97 ? 10.527 -0.294 -4.859 1.00 43.59 97 ALA A C 1
ATOM 772 O O . ALA A 1 97 ? 10.156 0.022 -3.736 1.00 43.59 97 ALA A O 1
ATOM 773 N N . GLU A 1 98 ? 11.787 -0.664 -5.101 1.00 45.97 98 GLU A N 1
ATOM 774 C CA . GLU A 1 98 ? 12.875 -0.084 -4.344 1.00 45.97 98 GLU A CA 1
ATOM 775 C C . GLU A 1 98 ? 12.829 1.399 -4.681 1.00 45.97 98 GLU A C 1
ATOM 777 O O . GLU A 1 98 ? 12.836 1.782 -5.855 1.00 45.97 98 GLU A O 1
ATOM 782 N N . GLU A 1 99 ? 12.768 2.240 -3.656 1.00 48.34 99 GLU A N 1
ATOM 783 C CA . GLU A 1 99 ? 13.297 3.592 -3.743 1.00 48.34 99 GLU A CA 1
ATOM 784 C C . GLU A 1 99 ? 14.666 3.474 -4.410 1.00 48.34 99 GLU A C 1
ATOM 786 O O . GLU A 1 99 ? 15.625 3.012 -3.794 1.00 48.34 99 GLU A O 1
ATOM 791 N N . GLY A 1 100 ? 14.719 3.724 -5.720 1.00 50.56 100 GLY A N 1
ATOM 792 C CA . GLY A 1 100 ? 15.850 3.322 -6.536 1.00 50.56 100 GLY A CA 1
ATOM 793 C C . GLY A 1 100 ? 17.082 4.053 -6.046 1.00 50.56 100 GLY A C 1
ATOM 794 O O . GLY A 1 100 ? 17.294 5.212 -6.398 1.00 50.56 100 GLY A O 1
ATOM 795 N N . SER A 1 101 ? 17.885 3.370 -5.231 1.00 62.34 101 SER A N 1
ATOM 796 C CA . SER A 1 101 ? 19.213 3.801 -4.832 1.00 62.34 101 SER A CA 1
ATOM 797 C C . SER A 1 101 ? 19.938 4.298 -6.079 1.00 62.34 101 SER A C 1
ATOM 799 O O . SER A 1 101 ? 19.828 3.694 -7.151 1.00 62.34 101 SER A O 1
ATOM 801 N N . PHE A 1 102 ? 20.687 5.397 -5.961 1.00 68.94 102 PHE A N 1
ATOM 802 C CA . PHE A 1 102 ? 21.522 5.938 -7.042 1.00 68.94 102 PHE A CA 1
ATOM 803 C C . PHE A 1 102 ? 22.318 4.833 -7.759 1.00 68.94 102 PHE A C 1
ATOM 805 O O . PHE A 1 102 ? 22.487 4.867 -8.974 1.00 68.94 102 PHE A O 1
ATOM 812 N N . VAL A 1 103 ? 22.726 3.801 -7.017 1.00 70.88 103 VAL A N 1
ATOM 813 C CA . VAL A 1 103 ? 23.433 2.621 -7.522 1.00 70.88 103 VAL A CA 1
ATOM 814 C C . VAL A 1 103 ? 22.603 1.811 -8.528 1.00 70.88 103 VAL A C 1
ATOM 816 O O . VAL A 1 103 ? 23.155 1.325 -9.514 1.00 70.88 103 VAL A O 1
ATOM 819 N N . THR A 1 104 ? 21.293 1.675 -8.334 1.00 67.69 104 THR A N 1
ATOM 820 C CA . THR A 1 104 ? 20.388 0.939 -9.233 1.00 67.69 104 THR A CA 1
ATOM 821 C C . THR A 1 104 ? 20.186 1.698 -10.546 1.00 67.69 104 THR A C 1
ATOM 823 O O . THR A 1 104 ? 20.327 1.117 -11.625 1.00 67.69 104 THR A O 1
ATOM 826 N N . TRP A 1 105 ? 19.974 3.016 -10.477 1.00 73.31 105 TRP A N 1
ATOM 827 C CA . TRP A 1 105 ? 19.912 3.878 -11.664 1.00 73.31 105 TRP A CA 1
ATOM 828 C C . TRP A 1 105 ? 21.252 3.945 -12.404 1.00 73.31 105 TRP A C 1
ATOM 830 O O . TRP A 1 105 ? 21.286 3.850 -13.632 1.00 73.31 105 TRP A O 1
ATOM 840 N N . PHE A 1 106 ? 22.363 4.014 -11.669 1.00 77.31 106 PHE A N 1
ATOM 841 C CA . PHE A 1 106 ? 23.712 3.983 -12.229 1.00 77.31 106 PHE A CA 1
ATOM 842 C C . PHE A 1 106 ? 24.001 2.661 -12.951 1.00 77.31 106 PHE A C 1
ATOM 844 O O . PHE A 1 106 ? 24.472 2.676 -14.085 1.00 77.31 106 PHE A O 1
ATOM 851 N N . LYS A 1 107 ? 23.652 1.512 -12.354 1.00 78.81 107 LYS A N 1
ATOM 852 C CA . LYS A 1 107 ? 23.788 0.193 -12.998 1.00 78.81 107 LYS A CA 1
ATOM 853 C C . LYS A 1 107 ? 22.956 0.086 -14.275 1.00 78.81 107 LYS A C 1
ATOM 855 O O . LYS A 1 107 ? 23.437 -0.458 -15.265 1.00 78.81 107 LYS A O 1
ATOM 860 N N . ARG A 1 108 ? 21.732 0.621 -14.275 1.00 76.94 108 ARG A N 1
ATOM 861 C CA . ARG A 1 108 ? 20.847 0.643 -15.450 1.00 76.94 108 ARG A CA 1
ATOM 862 C C . ARG A 1 108 ? 21.433 1.503 -16.578 1.00 76.94 108 ARG A C 1
ATOM 864 O O . ARG A 1 108 ? 21.462 1.064 -17.724 1.00 76.94 108 ARG A O 1
ATOM 871 N N . GLY A 1 109 ? 21.954 2.687 -16.246 1.00 80.31 109 GLY A N 1
ATOM 872 C CA . GLY A 1 109 ? 22.657 3.553 -17.198 1.00 80.31 109 GLY A CA 1
ATOM 873 C C . GLY A 1 109 ? 23.940 2.915 -17.739 1.00 80.31 109 GLY A C 1
ATOM 874 O O . GLY A 1 109 ? 24.212 2.969 -18.940 1.00 80.31 109 GLY A O 1
ATOM 875 N N . LEU A 1 110 ? 24.695 2.229 -16.876 1.00 82.31 110 LEU A N 1
ATOM 876 C CA . LEU A 1 110 ? 25.890 1.497 -17.276 1.00 82.31 110 LEU A CA 1
ATOM 877 C C . LEU A 1 110 ? 25.535 0.364 -18.244 1.00 82.31 110 LEU A C 1
ATOM 879 O O . LEU A 1 110 ? 26.140 0.267 -19.301 1.00 82.31 110 LEU A O 1
ATOM 883 N N . ALA A 1 111 ? 24.509 -0.438 -17.950 1.00 81.56 111 ALA A N 1
ATOM 884 C CA . ALA A 1 111 ? 24.093 -1.551 -18.804 1.00 81.56 111 ALA A CA 1
ATOM 885 C C . ALA A 1 111 ? 23.734 -1.117 -20.239 1.00 81.56 111 ALA A C 1
ATOM 887 O O . ALA A 1 111 ? 24.027 -1.843 -21.185 1.00 81.56 111 ALA A O 1
ATOM 888 N N . PHE A 1 112 ? 23.149 0.072 -20.417 1.00 79.56 112 PHE A N 1
ATOM 889 C CA . PHE A 1 112 ? 22.811 0.597 -21.744 1.00 79.56 112 PHE A CA 1
ATOM 890 C C . PHE A 1 112 ? 24.024 1.172 -22.497 1.00 79.56 112 PHE A C 1
ATOM 892 O O . PHE A 1 112 ? 24.096 1.098 -23.721 1.00 79.56 112 PHE A O 1
ATOM 899 N N . THR A 1 113 ? 25.003 1.725 -21.778 1.00 84.31 113 THR A N 1
ATOM 900 C CA . THR A 1 113 ? 26.203 2.349 -22.368 1.00 84.31 113 THR A CA 1
ATOM 901 C C . THR A 1 113 ? 27.356 1.365 -22.587 1.00 84.31 113 THR A C 1
ATOM 903 O O . THR A 1 113 ? 28.218 1.609 -23.430 1.00 84.31 113 THR A O 1
ATOM 906 N N . LEU A 1 114 ? 27.358 0.222 -21.897 1.00 85.06 114 LEU A N 1
ATOM 907 C CA . LEU A 1 114 ? 28.420 -0.787 -21.952 1.00 85.06 114 LEU A CA 1
ATOM 908 C C . LEU A 1 114 ? 28.613 -1.396 -23.356 1.00 85.06 114 LEU A C 1
ATOM 910 O O . LEU A 1 114 ? 29.759 -1.432 -23.810 1.00 85.06 114 LEU A O 1
ATOM 914 N N . PRO A 1 115 ? 27.559 -1.799 -24.101 1.00 84.38 115 PRO A N 1
ATOM 915 C CA . PRO A 1 115 ? 27.728 -2.279 -25.473 1.00 84.38 115 PRO A CA 1
ATOM 916 C C . PRO A 1 115 ? 28.391 -1.228 -26.372 1.00 84.38 115 PRO A C 1
ATOM 918 O O . PRO A 1 115 ? 29.318 -1.549 -27.112 1.00 84.38 115 PRO A O 1
ATOM 921 N N . LEU A 1 116 ? 27.982 0.040 -26.256 1.00 87.94 116 LEU A N 1
ATOM 922 C CA . LEU A 1 116 ? 28.541 1.146 -27.038 1.00 87.94 116 LEU A CA 1
ATOM 923 C C . LEU A 1 116 ? 30.029 1.374 -26.725 1.00 87.94 116 LEU A C 1
ATOM 925 O O . LEU A 1 116 ? 30.828 1.558 -27.642 1.00 87.94 116 LEU A O 1
ATOM 929 N N . ILE A 1 117 ? 30.412 1.310 -25.446 1.00 88.12 117 ILE A N 1
ATOM 930 C CA . ILE A 1 117 ? 31.810 1.430 -25.008 1.00 88.12 117 ILE A CA 1
ATOM 931 C C . ILE A 1 117 ? 32.652 0.271 -25.558 1.00 88.12 117 ILE A C 1
ATOM 933 O O . ILE A 1 117 ? 33.744 0.510 -26.071 1.00 88.12 117 ILE A O 1
ATOM 937 N N . ILE A 1 118 ? 32.149 -0.968 -25.508 1.00 91.31 118 ILE A N 1
ATOM 938 C CA . ILE A 1 118 ? 32.851 -2.139 -26.057 1.00 91.31 118 ILE A CA 1
ATOM 939 C C . ILE A 1 118 ? 33.094 -1.967 -27.559 1.00 91.31 118 ILE A C 1
ATOM 941 O O . ILE A 1 118 ? 34.229 -2.116 -28.012 1.00 91.31 118 ILE A O 1
ATOM 945 N N . PHE A 1 119 ? 32.063 -1.615 -28.333 1.00 93.12 119 PHE A N 1
ATOM 946 C CA . PHE A 1 119 ? 32.221 -1.385 -29.772 1.00 93.12 119 PHE A CA 1
ATOM 947 C C . PHE A 1 119 ? 33.202 -0.244 -30.069 1.00 93.12 119 PHE A C 1
ATOM 949 O O . PHE A 1 119 ? 34.034 -0.377 -30.967 1.00 93.12 119 PHE A O 1
ATOM 956 N N . GLY A 1 120 ? 33.162 0.838 -29.286 1.00 91.75 120 GLY A N 1
ATOM 957 C CA . GLY A 1 120 ? 34.110 1.946 -29.399 1.00 91.75 120 GLY A CA 1
ATOM 958 C C . GLY A 1 120 ? 35.560 1.520 -29.152 1.00 91.75 120 GLY A C 1
ATOM 959 O O . GLY A 1 120 ? 36.443 1.868 -29.935 1.00 91.75 120 GLY A O 1
ATOM 960 N N . LEU A 1 121 ? 35.814 0.719 -28.113 1.00 92.81 121 LEU A N 1
ATOM 961 C CA . LEU A 1 121 ? 37.153 0.203 -27.805 1.00 92.81 121 LEU A CA 1
ATOM 962 C C . LEU A 1 121 ? 37.670 -0.756 -28.883 1.00 92.81 121 LEU A C 1
ATOM 964 O O . LEU A 1 121 ? 38.841 -0.683 -29.252 1.00 92.81 121 LEU A O 1
ATOM 968 N N . ILE A 1 122 ? 36.806 -1.618 -29.425 1.00 93.56 122 ILE A N 1
ATOM 969 C CA . ILE A 1 122 ? 37.164 -2.518 -30.531 1.00 93.56 122 ILE A CA 1
ATOM 970 C C . ILE A 1 122 ? 37.537 -1.708 -31.777 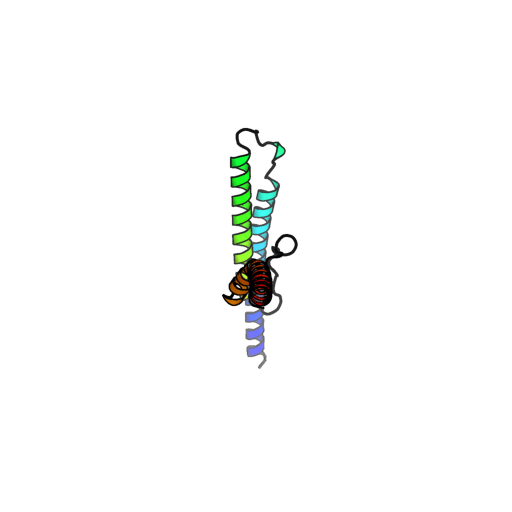1.00 93.56 122 ILE A C 1
ATOM 972 O O . ILE A 1 122 ? 38.578 -1.958 -32.383 1.00 93.56 122 ILE A O 1
ATOM 976 N N . ALA A 1 123 ? 36.732 -0.707 -32.139 1.00 92.25 123 ALA A N 1
ATOM 977 C CA . ALA A 1 123 ? 37.018 0.165 -33.275 1.00 92.25 123 ALA A CA 1
ATOM 978 C C . ALA A 1 123 ? 38.344 0.925 -33.096 1.00 92.25 123 ALA A C 1
ATOM 980 O O . ALA A 1 123 ? 39.149 0.988 -34.026 1.00 92.25 123 ALA A O 1
ATOM 981 N N . LEU A 1 124 ? 38.611 1.442 -31.890 1.00 91.31 124 LEU A N 1
ATOM 982 C CA . LEU A 1 124 ? 39.871 2.109 -31.558 1.00 91.31 124 LEU A CA 1
ATOM 983 C C . LEU A 1 124 ? 41.069 1.158 -31.696 1.00 91.31 124 LEU A C 1
ATOM 985 O O . LEU A 1 124 ? 42.087 1.536 -32.272 1.00 91.31 124 LEU A O 1
ATOM 989 N N . ALA A 1 125 ? 40.948 -0.078 -31.206 1.00 91.44 125 ALA A N 1
ATOM 990 C CA . ALA A 1 125 ? 42.001 -1.082 -31.314 1.00 91.44 125 ALA A CA 1
ATOM 991 C C . ALA A 1 125 ? 42.305 -1.429 -32.778 1.00 91.44 125 ALA A C 1
ATOM 993 O O . ALA A 1 125 ? 43.472 -1.482 -33.164 1.00 91.44 125 ALA A O 1
ATOM 994 N N . ILE A 1 126 ? 41.273 -1.596 -33.612 1.00 92.12 126 ILE A N 1
ATOM 995 C CA . ILE A 1 126 ? 41.434 -1.844 -35.052 1.00 92.12 126 ILE A CA 1
ATOM 996 C C . ILE A 1 126 ? 42.145 -0.668 -35.723 1.00 92.12 126 ILE A C 1
ATOM 998 O O . ILE A 1 126 ? 43.096 -0.886 -36.469 1.00 92.12 126 ILE A O 1
ATOM 1002 N N . LEU A 1 127 ? 41.729 0.570 -35.439 1.00 90.25 127 LEU A N 1
ATOM 1003 C CA . LEU A 1 127 ? 42.377 1.763 -35.988 1.00 90.25 127 LEU A CA 1
ATOM 1004 C C . LEU A 1 127 ? 43.836 1.875 -35.551 1.00 90.25 127 LEU A C 1
ATOM 1006 O O . LEU A 1 127 ? 44.693 2.195 -36.369 1.00 90.25 127 LEU A O 1
ATOM 1010 N N . PHE A 1 128 ? 44.133 1.579 -34.287 1.00 91.94 128 PHE A N 1
ATOM 1011 C CA . PHE A 1 128 ? 45.497 1.611 -33.774 1.00 91.94 128 PHE A CA 1
ATOM 1012 C C . PHE A 1 128 ? 46.382 0.555 -34.447 1.00 91.94 128 PHE A C 1
ATOM 1014 O O . PHE A 1 128 ? 47.493 0.865 -34.870 1.00 91.94 128 PHE A O 1
ATOM 1021 N N . ILE A 1 129 ? 45.880 -0.672 -34.610 1.00 89.88 129 ILE A N 1
ATOM 1022 C CA . ILE A 1 129 ? 46.594 -1.759 -35.294 1.00 89.88 129 ILE A CA 1
ATOM 1023 C C . ILE A 1 129 ? 46.788 -1.428 -36.778 1.00 89.88 129 ILE A C 1
ATOM 1025 O O . ILE A 1 129 ? 47.887 -1.598 -37.299 1.00 89.88 129 ILE A O 1
ATOM 1029 N N . ALA A 1 130 ? 45.756 -0.918 -37.452 1.00 87.19 130 ALA A N 1
ATOM 1030 C CA . ALA A 1 130 ? 45.832 -0.516 -38.853 1.00 87.19 130 ALA A CA 1
ATOM 1031 C C . ALA A 1 130 ? 46.825 0.637 -39.060 1.00 87.19 130 ALA A C 1
ATOM 1033 O O . ALA A 1 130 ? 47.633 0.592 -39.983 1.00 87.19 130 ALA A O 1
ATOM 1034 N N . HIS A 1 131 ? 46.824 1.634 -38.173 1.00 88.62 131 HIS A N 1
ATOM 1035 C CA . HIS A 1 131 ? 47.789 2.730 -38.201 1.00 88.62 131 HIS A CA 1
ATOM 1036 C C . HIS A 1 131 ? 49.218 2.238 -37.928 1.00 88.62 131 HIS A C 1
ATOM 1038 O O . HIS A 1 131 ? 50.148 2.634 -38.624 1.00 88.62 131 HIS A O 1
ATOM 1044 N N . ALA A 1 132 ? 49.413 1.345 -36.954 1.00 84.44 132 ALA A N 1
ATOM 1045 C CA . ALA A 1 132 ? 50.717 0.750 -36.661 1.00 84.44 132 ALA A CA 1
ATOM 1046 C C . ALA A 1 132 ? 51.236 -0.148 -37.801 1.00 84.44 132 ALA A C 1
ATOM 1048 O O . ALA A 1 132 ? 52.443 -0.225 -38.009 1.00 84.44 132 ALA A O 1
ATOM 1049 N N . ALA A 1 133 ? 50.341 -0.805 -38.544 1.00 79.94 133 ALA A N 1
ATOM 1050 C CA . ALA A 1 133 ? 50.680 -1.594 -39.726 1.00 79.94 133 ALA A CA 1
ATOM 1051 C C . ALA A 1 133 ? 50.992 -0.726 -40.956 1.00 79.94 133 ALA A C 1
ATOM 1053 O O . ALA A 1 133 ? 51.812 -1.124 -41.771 1.00 79.94 133 ALA A O 1
ATOM 1054 N N . LEU A 1 134 ? 50.363 0.448 -41.084 1.00 75.50 134 LEU A N 1
ATOM 1055 C CA . LEU A 1 134 ? 50.636 1.416 -42.154 1.00 75.50 134 LEU A CA 1
ATOM 1056 C C . LEU A 1 134 ? 51.921 2.230 -41.901 1.00 75.50 134 LEU A C 1
ATOM 1058 O O . LEU A 1 134 ? 52.532 2.731 -42.838 1.00 75.50 134 LEU A O 1
ATOM 1062 N N . ALA A 1 135 ? 52.317 2.385 -40.633 1.00 70.62 135 ALA A N 1
ATOM 1063 C CA . ALA A 1 135 ? 53.519 3.107 -40.208 1.00 70.62 135 ALA A CA 1
ATOM 1064 C C . ALA A 1 135 ? 54.797 2.238 -40.181 1.00 70.62 135 ALA A C 1
ATOM 1066 O O . ALA A 1 135 ? 55.834 2.703 -39.701 1.00 70.62 135 ALA A O 1
ATOM 1067 N N . ARG A 1 136 ? 54.722 0.987 -40.649 1.00 53.28 136 ARG A N 1
ATOM 1068 C CA . ARG A 1 136 ? 55.817 0.012 -40.692 1.00 53.28 136 ARG A CA 1
ATOM 1069 C C . ARG A 1 136 ? 56.148 -0.348 -42.133 1.00 53.28 136 ARG A C 1
ATOM 1071 O O . ARG A 1 136 ? 57.353 -0.536 -42.399 1.00 53.28 136 ARG A O 1
#

Secondary structure (DSSP, 8-state):
-HHHHHHHHHHHHHHHHHHHHHHHHHHHHHHHHHHHHHT--GGG--TTTHHHHHHHHHHHHHHHHHHHHHHHHHHHHH-SS-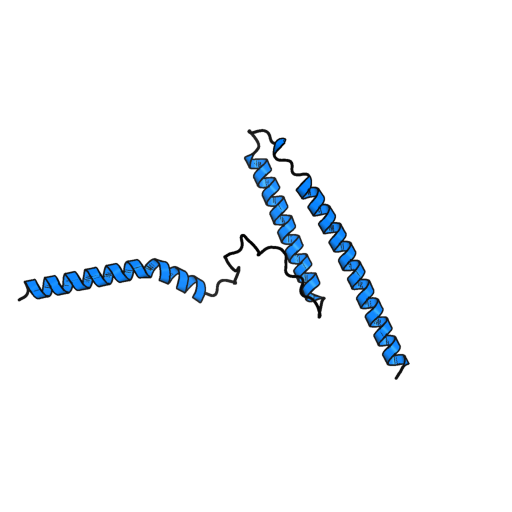----S--SSS--S------HHHHHHHHHHHHHHHHHHHHHHHHHHHHHHHHHT-

Foldseek 3Di:
DVVVVVVVVVVVVVLVVVLVVLVVVVVVVVVVLVVVLVPLDLVPDDPVCSVVSVVVSVVSVVVSLVVQVVSLVVSQVSDPDDRDDRPDCDPPNPDPPPPQDPVNVVVVVCVVCVVVVVVVVVVVVVVVVVVVVVVD

Sequence (136 aa):
KLSRSLVVIERQTYESEKRVEQLKSSATAFAQHLRTLERINPKTWNNGDLHRELSKALSAVDDARGEYSKSITKINAESESEVLEPMGNSEFAEYPAEEGSFVTWFKRGLAFTLPLIIFGLIALAILFIAHAALAR

Radius of gyration: 29.23 Å; chains: 1; bounding box: 78×20×84 Å

pLDDT: mean 71.85, std 13.45, range [40.34, 93.56]